Protein AF-A0A6L3X6C5-F1 (afdb_monomer)

Nearest PDB structures (foldseek):
  3ujn-assembly1_A  TM=9.939E-01  e=1.009E-13  Salmonella enterica subsp. enterica serovar Typhimurium
  6lym-assembly1_A  TM=9.951E-01  e=1.227E-13  Salmonella enterica subsp. enterica serovar Typhimurium str. LT2
  3ugj-assembly1_A  TM=9.940E-01  e=1.491E-13  Salmonella enterica subsp. enterica serovar Typhimurium
  6jt9-assembly1_A  TM=9.940E-01  e=2.857E-13  Salmonella enterica subsp. enterica serovar Typhimurium
  3umm-assembly1_A  TM=9.927E-01  e=3.253E-13  Salmonella enterica subsp. enterica serovar Typhimurium

Foldseek 3Di:
DDADAPPDDDDDCPPPDPVVVVVVQCVPPVNHFDCVVFVVDDQCPPVFWPDDQQDDPVGGRHQQKTWGAPHPPDPHTDIFGWFFDVVCVSHPVVVRVVRRVVSRCVSCVVPPPPDPVSDDDDDDDDFDPPDRNGD

pLDDT: mean 94.2, std 9.41, range [54.16, 98.81]

InterPro domains:
  IPR036921 PurM-like, N-terminal domain superfamily [G3DSA:3.30.1330.10] (2-134)
  IPR036921 PurM-like, N-terminal domain superfamily [SSF55326] (4-134)
  IPR055181 FGAR-AT, PurM N-terminal-like domain [PF22689] (33-135)

Solvent-accessible surface area (backbone atoms only — not comparable to full-atom values): 8511 Å² total; per-residue (Å²): 130,78,71,55,63,52,86,78,74,80,86,79,60,82,93,66,45,71,72,58,48,52,54,53,51,54,67,33,76,94,66,28,88,47,57,86,72,53,73,79,48,91,75,51,84,89,74,30,59,74,34,55,47,54,39,74,99,80,52,46,65,70,46,57,35,38,32,34,36,72,42,96,89,49,92,53,59,51,78,50,51,66,45,78,36,70,81,43,35,60,64,36,56,68,56,16,56,52,45,14,54,49,39,21,49,61,34,41,61,90,52,97,74,78,63,70,86,75,68,80,85,86,86,84,87,84,73,59,75,84,43,90,39,52,109

Mean predicted aligned error: 4.35 Å

Structure (mmCIF, N/CA/C/O backbone):
data_AF-A0A6L3X6C5-F1
#
_entry.id   AF-A0A6L3X6C5-F1
#
loop_
_atom_site.group_PDB
_atom_site.id
_atom_site.type_symbol
_atom_site.label_atom_id
_atom_site.label_alt_id
_atom_site.label_comp_id
_atom_site.label_asym_id
_atom_site.label_entity_id
_atom_site.label_seq_id
_atom_site.pdbx_PDB_ins_code
_atom_site.Cartn_x
_atom_site.Cartn_y
_atom_site.Cartn_z
_atom_site.occupancy
_atom_site.B_iso_or_equiv
_atom_site.auth_seq_id
_atom_site.auth_comp_id
_atom_site.auth_asym_id
_atom_site.auth_atom_id
_atom_site.pdbx_PDB_model_num
ATOM 1 N N . VAL A 1 1 ? 10.250 2.719 31.644 1.00 55.03 1 VAL A N 1
ATOM 2 C CA . VAL A 1 1 ? 8.844 3.175 31.755 1.00 55.03 1 VAL A CA 1
ATOM 3 C C . VAL A 1 1 ? 7.959 1.984 31.401 1.00 55.03 1 VAL A C 1
ATOM 5 O O . VAL A 1 1 ? 8.343 1.240 30.511 1.00 55.03 1 VAL A O 1
ATOM 8 N N . GLN A 1 2 ? 6.884 1.686 32.141 1.00 54.16 2 GLN A N 1
ATOM 9 C CA . GLN A 1 2 ? 5.988 0.582 31.750 1.00 54.16 2 GLN A CA 1
ATOM 10 C C . GLN A 1 2 ? 5.080 1.054 30.602 1.00 54.16 2 GLN A C 1
ATOM 12 O O . GLN A 1 2 ? 4.498 2.135 30.734 1.00 54.16 2 GLN A O 1
ATOM 17 N N . PRO A 1 3 ? 4.927 0.282 29.511 1.00 58.81 3 PRO A N 1
ATOM 18 C CA . PRO A 1 3 ? 4.062 0.671 28.404 1.00 58.81 3 PRO A CA 1
ATOM 19 C C . PRO A 1 3 ? 2.609 0.716 28.886 1.00 58.81 3 PRO A C 1
ATOM 21 O O . PRO A 1 3 ? 2.057 -0.287 29.346 1.00 58.81 3 PRO A O 1
ATOM 24 N N . ARG A 1 4 ? 1.973 1.887 28.795 1.00 64.06 4 ARG A N 1
ATOM 25 C CA . ARG A 1 4 ? 0.532 2.025 29.020 1.00 64.06 4 ARG A CA 1
ATOM 26 C C . ARG A 1 4 ? -0.183 1.694 27.718 1.00 64.06 4 ARG A C 1
ATOM 28 O O . ARG A 1 4 ? -0.257 2.526 26.826 1.00 64.06 4 ARG A O 1
ATOM 35 N N . LYS A 1 5 ? -0.722 0.479 27.615 1.00 64.06 5 LYS A N 1
ATOM 36 C CA . LYS A 1 5 ? -1.638 0.128 26.523 1.00 64.06 5 LYS A CA 1
ATOM 37 C C . LYS A 1 5 ? -2.991 0.788 26.768 1.00 64.06 5 LYS A C 1
ATOM 39 O O . LYS A 1 5 ? -3.509 0.714 27.886 1.00 64.06 5 LYS A O 1
ATOM 44 N N . ALA A 1 6 ? -3.582 1.397 25.743 1.00 68.88 6 ALA A N 1
ATOM 45 C CA . ALA A 1 6 ? -4.965 1.836 25.843 1.00 68.88 6 ALA A CA 1
ATOM 46 C C . ALA A 1 6 ? -5.863 0.612 26.092 1.00 68.88 6 ALA A C 1
ATOM 48 O O . ALA A 1 6 ? -5.725 -0.422 25.434 1.00 68.88 6 ALA A O 1
ATOM 49 N N . ALA A 1 7 ? -6.792 0.718 27.044 1.00 71.38 7 ALA A N 1
ATOM 50 C CA . ALA A 1 7 ? -7.817 -0.299 27.238 1.00 71.38 7 ALA A CA 1
ATOM 51 C C . ALA A 1 7 ? -8.806 -0.216 26.065 1.00 71.38 7 ALA A C 1
ATOM 53 O O . ALA A 1 7 ? -9.745 0.582 26.081 1.00 71.38 7 ALA A O 1
ATOM 54 N N . GLY A 1 8 ? -8.552 -0.994 25.011 1.00 69.69 8 GLY A N 1
ATOM 55 C CA . GLY A 1 8 ? -9.444 -1.084 23.861 1.00 69.69 8 GLY A CA 1
ATOM 56 C C . GLY A 1 8 ? -10.841 -1.526 24.295 1.00 69.69 8 GLY A C 1
ATOM 57 O O . GLY A 1 8 ? -10.992 -2.470 25.070 1.00 69.69 8 GLY A O 1
ATOM 58 N N . LYS A 1 9 ? -11.877 -0.848 23.798 1.00 80.75 9 LYS A N 1
ATOM 59 C CA . LYS A 1 9 ? -13.257 -1.331 23.917 1.00 80.75 9 LYS A CA 1
ATOM 60 C C . LYS A 1 9 ? -13.526 -2.321 22.789 1.00 80.75 9 LYS A C 1
ATOM 62 O O . LYS A 1 9 ? -13.044 -2.127 21.674 1.00 80.75 9 LYS A O 1
ATOM 67 N N . ALA A 1 10 ? -14.298 -3.368 23.072 1.00 86.44 10 ALA A N 1
ATOM 68 C CA . ALA A 1 10 ? -14.779 -4.253 22.019 1.00 86.44 10 ALA A CA 1
ATOM 69 C C . ALA A 1 10 ? -15.571 -3.435 20.986 1.00 86.44 10 ALA A C 1
ATOM 71 O O . ALA A 1 10 ? -16.316 -2.527 21.358 1.00 86.44 10 ALA A O 1
ATOM 72 N N . LEU A 1 11 ? -15.391 -3.748 19.699 1.00 88.38 11 LEU A N 1
ATOM 73 C CA . LEU A 1 11 ? -16.139 -3.102 18.625 1.00 88.38 11 LEU A CA 1
ATOM 74 C C . LEU A 1 11 ? -17.632 -3.387 18.809 1.00 88.38 11 LEU A C 1
ATOM 76 O O . LEU A 1 11 ? -18.067 -4.527 18.627 1.00 88.38 11 LEU A O 1
ATOM 80 N N . ASP A 1 12 ? -18.400 -2.350 19.128 1.00 91.69 12 ASP A N 1
ATOM 81 C CA . ASP A 1 12 ? -19.853 -2.420 19.086 1.00 91.69 12 ASP A CA 1
ATOM 82 C C . ASP A 1 12 ? -20.318 -2.344 17.630 1.00 91.69 12 ASP A C 1
ATOM 84 O O . ASP A 1 12 ? -19.966 -1.430 16.885 1.00 91.69 12 ASP A O 1
ATOM 88 N N . ARG A 1 13 ? -21.072 -3.359 17.216 1.00 93.88 13 ARG A N 1
ATOM 89 C CA . ARG A 1 13 ? -21.589 -3.496 15.852 1.00 93.88 13 ARG A CA 1
ATOM 90 C C . ARG A 1 13 ? -23.047 -3.057 15.749 1.00 93.88 13 ARG A C 1
ATOM 92 O O . ARG A 1 13 ? -23.587 -3.037 14.644 1.00 93.88 13 ARG A O 1
ATOM 99 N N . GLN A 1 14 ? -23.699 -2.744 16.871 1.00 94.62 14 GLN A N 1
ATOM 100 C CA . GLN A 1 14 ? -25.081 -2.279 16.870 1.00 94.62 14 GLN A CA 1
ATOM 101 C C . GLN A 1 14 ? -25.194 -0.992 16.044 1.00 94.62 14 GLN A C 1
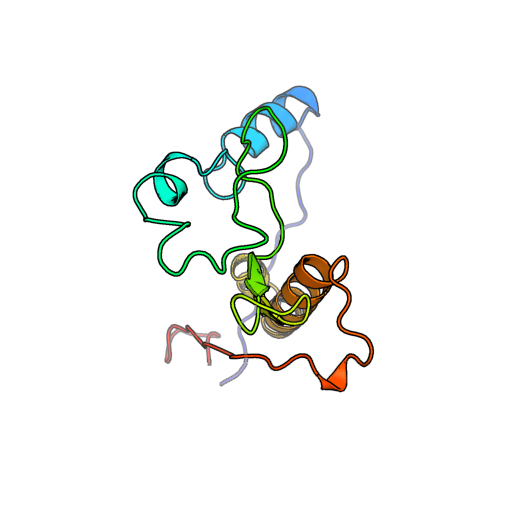ATOM 103 O O . GLN A 1 14 ? -24.405 -0.063 16.186 1.00 94.62 14 GLN A O 1
ATOM 108 N N . GLY A 1 15 ? -26.156 -0.963 15.120 1.00 92.44 15 GLY A N 1
ATOM 109 C CA . GLY A 1 15 ? -26.361 0.168 14.210 1.00 92.44 15 GLY A CA 1
ATOM 110 C C . GLY A 1 15 ? -25.406 0.240 13.009 1.00 92.44 15 GLY A C 1
ATOM 111 O O . GLY A 1 15 ? -25.576 1.126 12.174 1.00 92.44 15 GLY A O 1
ATOM 112 N N . ILE A 1 16 ? -24.447 -0.685 12.860 1.00 96.50 16 ILE A N 1
ATOM 113 C CA . ILE A 1 16 ? -23.582 -0.754 11.672 1.00 96.50 16 ILE A CA 1
ATOM 114 C C . ILE A 1 16 ? -24.233 -1.657 10.620 1.00 96.50 16 ILE A C 1
ATOM 116 O O . ILE A 1 16 ? -24.290 -2.875 10.779 1.00 96.50 16 ILE A O 1
ATOM 120 N N . THR A 1 17 ? -24.693 -1.069 9.513 1.00 97.56 17 THR A N 1
ATOM 121 C CA . THR A 1 17 ? -25.101 -1.830 8.321 1.00 97.56 17 THR A CA 1
ATOM 122 C C . THR A 1 17 ? -23.955 -1.892 7.317 1.00 97.56 17 THR A C 1
ATOM 124 O O . THR A 1 17 ? -23.122 -0.989 7.263 1.00 97.56 17 THR A O 1
ATOM 127 N N . VAL A 1 18 ? -23.909 -2.941 6.492 1.00 97.44 18 VAL A N 1
ATOM 128 C CA . VAL A 1 18 ? -22.865 -3.081 5.460 1.00 97.44 18 VAL A CA 1
ATOM 129 C C . VAL A 1 18 ? -22.922 -1.928 4.458 1.00 97.44 18 VAL A C 1
ATOM 131 O O . VAL A 1 18 ? -21.883 -1.373 4.119 1.00 97.44 18 VAL A O 1
ATOM 134 N N . ALA A 1 19 ? -24.121 -1.530 4.024 1.00 98.19 19 ALA A N 1
ATOM 135 C CA . ALA A 1 19 ? -24.290 -0.434 3.071 1.00 98.19 19 ALA A CA 1
ATOM 136 C C . ALA A 1 19 ? -23.745 0.896 3.621 1.00 98.19 19 ALA A C 1
ATOM 138 O O . ALA A 1 19 ? -22.987 1.583 2.938 1.00 98.19 19 ALA A O 1
ATOM 139 N N . GLU A 1 20 ? -24.064 1.218 4.878 1.00 97.56 20 GLU A N 1
ATOM 140 C CA . GLU A 1 20 ? -23.556 2.427 5.532 1.00 97.56 20 GLU A CA 1
ATOM 141 C C . GLU A 1 20 ? -22.048 2.342 5.795 1.00 97.56 20 GLU A C 1
ATOM 143 O O . GLU A 1 20 ? -21.324 3.317 5.603 1.00 97.56 20 GLU A O 1
ATOM 148 N N . ALA A 1 21 ? -21.546 1.171 6.194 1.00 97.81 21 ALA A N 1
ATOM 149 C CA . ALA A 1 21 ? -20.120 0.963 6.409 1.00 97.81 21 ALA A CA 1
ATOM 150 C C . ALA A 1 21 ? -19.321 1.156 5.114 1.00 97.81 21 ALA A C 1
ATOM 152 O O . ALA A 1 21 ? -18.317 1.862 5.131 1.00 97.81 21 ALA A O 1
ATOM 153 N N . VAL A 1 22 ? -19.780 0.595 3.989 1.00 98.50 22 VAL A N 1
ATOM 154 C CA . VAL A 1 22 ? -19.157 0.799 2.671 1.00 98.50 22 VAL A CA 1
ATOM 155 C C . VAL A 1 22 ? -19.159 2.280 2.309 1.00 98.50 22 VAL A C 1
ATOM 157 O O . VAL A 1 22 ? -18.114 2.803 1.927 1.00 98.50 22 VAL A O 1
ATOM 160 N N . ASN A 1 23 ? -20.288 2.974 2.490 1.00 98.31 23 ASN A N 1
ATOM 161 C CA . ASN A 1 23 ? -20.370 4.407 2.222 1.00 98.31 23 ASN A CA 1
ATOM 162 C C . ASN A 1 23 ? -19.328 5.178 3.050 1.00 98.31 23 ASN A C 1
ATOM 164 O O . ASN A 1 23 ? -18.488 5.875 2.485 1.00 98.31 23 ASN A O 1
ATOM 168 N N . ARG A 1 24 ? -19.288 4.982 4.371 1.00 98.31 24 ARG A N 1
ATOM 169 C CA . ARG A 1 24 ? -18.340 5.683 5.252 1.00 98.31 24 ARG A CA 1
ATOM 170 C C . ARG A 1 24 ? -16.883 5.352 4.960 1.00 98.31 24 ARG A C 1
ATOM 172 O O . ARG A 1 24 ? -16.053 6.255 4.938 1.00 98.31 24 ARG A O 1
ATOM 179 N N . VAL A 1 25 ? -16.565 4.076 4.749 1.00 98.38 25 VAL A N 1
ATOM 180 C CA . VAL A 1 25 ? -15.191 3.624 4.494 1.00 98.38 25 VAL A CA 1
ATOM 181 C C . VAL A 1 25 ? -14.671 4.218 3.188 1.00 98.38 25 VAL A C 1
ATOM 183 O O . VAL A 1 25 ? -13.544 4.696 3.169 1.00 98.38 25 VAL A O 1
ATOM 186 N N . LEU A 1 26 ? -15.489 4.282 2.133 1.00 98.56 26 LEU A N 1
ATOM 187 C CA . LEU A 1 26 ? -15.091 4.906 0.867 1.00 98.56 26 LEU A CA 1
ATOM 188 C C . LEU A 1 26 ? -14.942 6.435 0.957 1.00 98.56 26 LEU A C 1
ATOM 190 O O . LEU A 1 26 ? -14.195 7.010 0.170 1.00 98.56 26 LEU A O 1
ATOM 194 N N . HIS A 1 27 ? -15.584 7.088 1.932 1.00 98.56 27 HIS A N 1
ATOM 195 C CA . HIS A 1 27 ? -15.423 8.524 2.203 1.00 98.56 27 HIS A CA 1
ATOM 196 C C . HIS A 1 27 ? -14.305 8.847 3.208 1.00 98.56 27 HIS A C 1
ATOM 198 O O . HIS A 1 27 ? -14.000 10.019 3.429 1.00 98.56 27 HIS A O 1
ATOM 204 N N . LEU A 1 28 ? -13.667 7.845 3.821 1.00 98.62 28 LEU A N 1
ATOM 205 C CA . LEU A 1 28 ? -12.521 8.068 4.697 1.00 98.62 28 LEU A CA 1
ATOM 206 C C . LEU A 1 28 ? -11.311 8.477 3.839 1.00 98.62 28 LEU A C 1
ATOM 208 O O . LEU A 1 28 ? -10.894 7.679 2.999 1.00 98.62 28 LEU A O 1
ATOM 212 N N . PRO A 1 29 ? -10.665 9.639 4.062 1.00 98.50 29 PRO A N 1
ATOM 213 C CA . PRO A 1 29 ? -9.554 10.090 3.219 1.00 98.50 29 PRO A CA 1
ATOM 214 C C . PRO A 1 29 ? -8.391 9.100 3.112 1.00 98.50 29 PRO A C 1
ATOM 216 O O . PRO A 1 29 ? -7.748 9.034 2.070 1.00 98.50 29 PRO A O 1
ATOM 219 N N . ALA A 1 30 ? -8.148 8.281 4.143 1.00 97.75 30 ALA A N 1
ATOM 220 C CA . ALA A 1 30 ? -7.149 7.211 4.101 1.00 97.75 30 ALA A CA 1
ATOM 221 C C . ALA A 1 30 ? -7.452 6.152 3.018 1.00 97.75 30 ALA A C 1
ATOM 223 O O . ALA A 1 30 ? -6.527 5.625 2.408 1.00 97.75 30 ALA A O 1
ATOM 224 N N . VAL A 1 31 ? -8.728 5.913 2.699 1.00 98.56 31 VAL A N 1
ATOM 225 C CA . VAL A 1 31 ? -9.203 4.899 1.738 1.00 98.56 31 VAL A CA 1
ATOM 226 C C . VAL A 1 31 ? -9.614 5.503 0.393 1.00 98.56 31 VAL A C 1
ATOM 228 O O . VAL A 1 31 ? -9.364 4.888 -0.636 1.00 98.56 31 VAL A O 1
ATOM 231 N N . ALA A 1 32 ? -10.197 6.704 0.391 1.00 98.62 32 ALA A N 1
ATOM 232 C CA . ALA A 1 32 ? -10.719 7.377 -0.801 1.00 98.62 32 ALA A CA 1
ATOM 233 C C . ALA A 1 32 ? -9.679 7.548 -1.932 1.00 98.62 32 ALA A C 1
ATOM 235 O O . ALA A 1 32 ? -8.471 7.445 -1.717 1.00 98.62 32 ALA A O 1
ATOM 236 N N . GLU A 1 33 ? -10.138 7.857 -3.144 1.00 98.62 33 GLU A N 1
ATOM 237 C CA . GLU A 1 33 ? -9.273 8.078 -4.309 1.00 98.62 33 GLU A CA 1
ATOM 238 C C . GLU A 1 33 ? -8.223 9.185 -4.065 1.00 98.62 33 GLU A C 1
ATOM 240 O O . GLU A 1 33 ? -8.507 10.221 -3.461 1.00 98.62 33 GLU A O 1
ATOM 245 N N . LYS A 1 34 ? -6.988 8.974 -4.541 1.00 98.62 34 LYS A N 1
ATOM 246 C CA . LYS A 1 34 ? -5.836 9.856 -4.272 1.00 98.62 34 LYS A CA 1
ATOM 247 C C . LYS A 1 34 ? -5.403 10.721 -5.458 1.00 98.62 34 LYS A C 1
ATOM 249 O O . LYS A 1 34 ? -4.316 11.290 -5.420 1.00 98.62 34 LYS A O 1
ATOM 254 N N . THR A 1 35 ? -6.241 10.876 -6.483 1.00 98.69 35 THR A N 1
ATOM 255 C CA . THR A 1 35 ? -5.907 11.605 -7.723 1.00 98.69 35 THR A CA 1
ATOM 256 C C . THR A 1 35 ? -5.325 12.995 -7.460 1.00 98.69 35 THR A C 1
ATOM 258 O O . THR A 1 35 ? -4.326 13.354 -8.076 1.00 98.69 35 THR A O 1
ATOM 261 N N . PHE A 1 36 ? -5.850 13.732 -6.474 1.00 98.38 36 PHE A N 1
ATOM 262 C CA . PHE A 1 36 ? -5.362 15.073 -6.119 1.00 98.38 36 PHE A CA 1
ATOM 263 C C . PHE A 1 36 ? -3.915 15.114 -5.586 1.00 98.38 36 PHE A C 1
ATOM 265 O O . PHE A 1 36 ? -3.275 16.157 -5.664 1.00 98.38 36 PHE A O 1
ATOM 272 N N . LEU A 1 37 ? -3.394 14.003 -5.053 1.00 98.62 37 LEU A N 1
ATOM 273 C CA . LEU A 1 37 ? -1.993 13.872 -4.630 1.00 98.62 37 LEU A CA 1
ATOM 274 C C . LEU A 1 37 ? -1.098 13.351 -5.756 1.00 98.62 37 LEU A C 1
ATOM 276 O O . LEU A 1 37 ? 0.104 13.596 -5.750 1.00 98.62 37 LEU A O 1
AT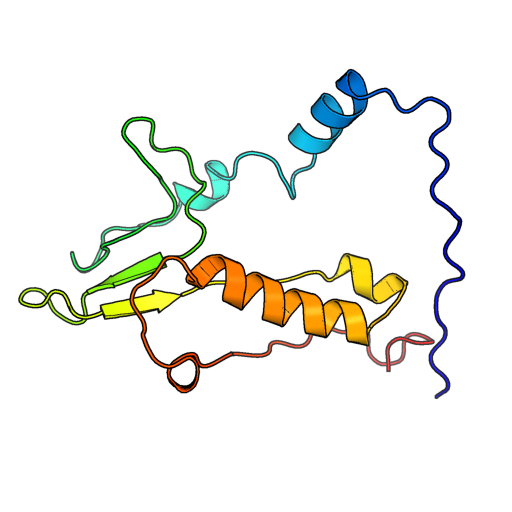OM 280 N N . VAL A 1 38 ? -1.671 12.607 -6.703 1.00 98.56 38 VAL A N 1
ATOM 281 C CA . VAL A 1 38 ? -0.917 11.901 -7.746 1.00 98.56 38 VAL A CA 1
ATOM 282 C C . VAL A 1 38 ? -0.659 12.800 -8.951 1.00 98.56 38 VAL A C 1
ATOM 284 O O . VAL A 1 38 ? 0.462 12.843 -9.454 1.00 98.56 38 VAL A O 1
ATOM 287 N N . THR A 1 39 ? -1.670 13.530 -9.426 1.00 98.56 39 THR A N 1
ATOM 288 C CA . THR A 1 39 ? -1.592 14.272 -10.697 1.00 98.56 39 THR A CA 1
ATOM 289 C C . THR A 1 39 ? -0.808 15.575 -10.613 1.00 98.56 39 THR A C 1
ATOM 291 O O . THR A 1 39 ? -0.382 16.086 -11.644 1.00 98.56 39 THR A O 1
ATOM 294 N N . ILE A 1 40 ? -0.580 16.085 -9.404 1.00 98.62 40 ILE A N 1
ATOM 295 C CA . ILE A 1 40 ? 0.195 17.308 -9.164 1.00 98.62 40 ILE A CA 1
ATOM 296 C C . ILE A 1 40 ? 1.712 17.103 -9.309 1.00 98.62 40 ILE A C 1
ATOM 298 O O . ILE A 1 40 ? 2.442 18.082 -9.442 1.00 98.62 40 ILE A O 1
ATOM 302 N N . GLY A 1 41 ? 2.188 15.854 -9.271 1.00 98.25 41 GLY A N 1
ATOM 303 C CA . GLY A 1 41 ? 3.594 15.498 -9.462 1.00 98.25 41 GLY A CA 1
ATOM 304 C C . GLY A 1 41 ? 3.848 14.874 -10.833 1.00 98.25 41 GLY A C 1
ATOM 305 O O . GLY A 1 41 ? 3.016 14.120 -11.344 1.00 98.25 41 GLY A O 1
ATOM 306 N N . ASP A 1 42 ? 5.017 15.161 -11.412 1.00 98.56 42 ASP A N 1
ATOM 307 C CA . ASP A 1 42 ? 5.504 14.466 -12.607 1.00 98.56 42 ASP A CA 1
ATOM 308 C C . ASP A 1 42 ? 5.740 12.976 -12.299 1.00 98.56 42 ASP A C 1
ATOM 310 O O . ASP A 1 42 ? 6.225 12.622 -11.222 1.00 98.56 42 ASP A O 1
ATOM 314 N N . ARG A 1 43 ? 5.374 12.098 -13.240 1.00 98.38 43 ARG A N 1
ATOM 315 C CA . ARG A 1 43 ? 5.511 10.633 -13.126 1.00 98.38 43 ARG A CA 1
ATOM 316 C C . ARG A 1 43 ? 6.115 9.988 -14.374 1.00 98.38 43 ARG A C 1
ATOM 318 O O . ARG A 1 43 ? 5.902 8.808 -14.623 1.00 98.38 43 ARG A O 1
ATOM 325 N N . THR A 1 44 ? 6.807 10.765 -15.199 1.00 98.19 44 THR A N 1
ATOM 326 C CA . THR A 1 44 ? 7.310 10.323 -16.511 1.00 98.19 44 THR A CA 1
ATOM 327 C C . THR A 1 44 ? 8.719 10.806 -16.823 1.00 98.19 44 THR A C 1
ATOM 329 O O . THR A 1 44 ? 9.406 10.185 -17.637 1.00 98.19 44 THR A O 1
ATOM 332 N N . VAL A 1 45 ? 9.180 11.881 -16.178 1.00 97.94 45 VAL A N 1
ATOM 333 C CA . VAL A 1 45 ? 10.548 12.377 -16.309 1.00 97.94 45 VAL A CA 1
ATOM 334 C C . VAL A 1 45 ? 11.538 11.234 -16.056 1.00 97.94 45 VAL A C 1
ATOM 336 O O . VAL A 1 45 ? 11.319 10.411 -15.169 1.00 97.94 45 VAL A O 1
ATOM 339 N N . THR A 1 46 ? 12.601 11.182 -16.871 1.00 98.12 46 THR A N 1
ATOM 340 C CA . THR A 1 46 ? 13.553 10.071 -17.138 1.00 98.12 46 THR A CA 1
ATOM 341 C C . THR A 1 46 ? 13.178 9.113 -18.270 1.00 98.12 46 THR A C 1
ATOM 343 O O . THR A 1 46 ? 14.081 8.568 -18.896 1.00 98.12 46 THR A O 1
ATOM 346 N N . GLY A 1 47 ? 11.890 8.903 -18.559 1.00 98.19 47 GLY A N 1
ATOM 347 C CA . GLY A 1 47 ? 11.455 7.874 -19.512 1.00 98.19 47 GLY A CA 1
ATOM 348 C C . GLY A 1 47 ? 11.640 6.431 -19.017 1.00 98.19 47 GLY A C 1
ATOM 349 O O . GLY A 1 47 ? 11.447 5.504 -19.794 1.00 98.19 47 GLY A O 1
ATOM 350 N N . MET A 1 48 ? 11.997 6.237 -17.742 1.00 98.69 48 MET A N 1
ATOM 351 C CA . MET A 1 48 ? 12.251 4.923 -17.131 1.00 98.69 48 MET A CA 1
ATOM 352 C C . MET A 1 48 ? 11.121 4.463 -16.198 1.00 98.69 48 MET A C 1
ATOM 354 O O . MET A 1 48 ? 11.229 3.421 -15.561 1.00 98.69 48 MET A O 1
ATOM 358 N N . VAL A 1 49 ? 10.022 5.215 -16.078 1.00 98.62 49 VAL A N 1
ATOM 359 C CA . VAL A 1 49 ? 8.884 4.819 -15.232 1.00 98.62 49 VAL A CA 1
ATOM 360 C C . VAL A 1 49 ? 8.078 3.728 -15.938 1.00 98.62 49 VAL A C 1
ATOM 362 O O . VAL A 1 49 ? 7.361 3.999 -16.897 1.00 98.62 49 VAL A O 1
ATOM 365 N N . SER A 1 50 ? 8.187 2.489 -15.452 1.00 98.31 50 SER A N 1
ATOM 366 C CA . SER A 1 50 ? 7.444 1.342 -15.988 1.00 98.31 50 SER A CA 1
ATOM 367 C C . SER A 1 50 ? 6.090 1.149 -15.306 1.00 98.31 50 SER A C 1
ATOM 369 O O . SER A 1 50 ? 5.161 0.642 -15.935 1.00 98.31 50 SER A O 1
ATOM 371 N N . ARG A 1 51 ? 5.973 1.514 -14.023 1.00 98.50 51 ARG A N 1
ATOM 372 C CA . ARG A 1 51 ? 4.715 1.479 -13.271 1.00 98.50 51 ARG A CA 1
ATOM 373 C C . ARG A 1 51 ? 4.599 2.694 -12.361 1.00 98.50 51 ARG A C 1
ATOM 375 O O . ARG A 1 51 ? 5.337 2.802 -11.382 1.00 98.50 51 ARG A O 1
ATOM 382 N N . ASP A 1 52 ? 3.651 3.569 -12.679 1.00 98.62 52 ASP A N 1
ATOM 383 C CA . ASP A 1 52 ? 3.176 4.636 -11.799 1.00 98.62 52 ASP A CA 1
ATOM 384 C C . ASP A 1 52 ? 1.898 4.213 -11.051 1.00 98.62 52 ASP A C 1
ATOM 386 O O . ASP A 1 52 ? 1.403 3.094 -11.211 1.00 98.62 52 ASP A O 1
ATOM 390 N N . GLN A 1 53 ? 1.371 5.123 -10.230 1.00 98.69 53 GLN A N 1
ATOM 391 C CA . GLN A 1 53 ? 0.189 4.917 -9.393 1.00 98.69 53 GLN A CA 1
ATOM 392 C C . GLN A 1 53 ? -1.094 4.681 -10.205 1.00 98.69 53 GLN A C 1
ATOM 394 O O . GLN A 1 53 ? -1.998 4.010 -9.707 1.00 98.69 53 GLN A O 1
ATOM 399 N N . MET A 1 54 ? -1.195 5.261 -11.409 1.00 98.56 54 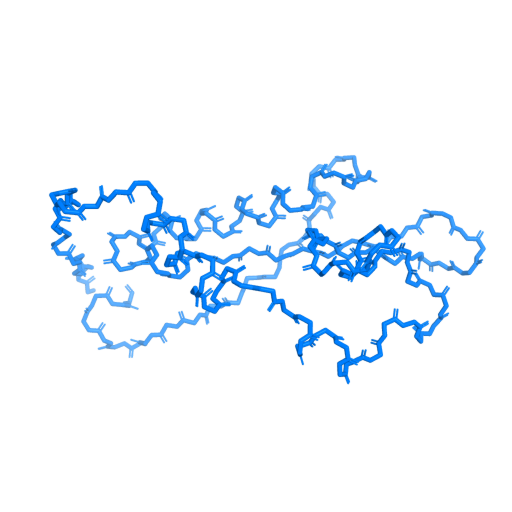MET A N 1
ATOM 400 C CA . MET A 1 54 ? -2.388 5.196 -12.255 1.00 98.56 54 MET A CA 1
ATOM 401 C C . MET A 1 54 ? -2.431 3.861 -13.008 1.00 98.56 54 MET A C 1
ATOM 403 O O . MET A 1 54 ? -1.494 3.520 -13.730 1.00 98.56 54 MET A O 1
ATOM 407 N N . ASP A 1 55 ? -3.525 3.116 -12.859 1.00 97.31 55 ASP A N 1
ATOM 408 C CA . ASP A 1 55 ? -3.659 1.773 -13.421 1.00 97.31 55 ASP A CA 1
ATOM 409 C C . ASP A 1 55 ? -4.777 1.661 -14.468 1.00 97.31 55 ASP A C 1
ATOM 411 O O . ASP A 1 55 ? -5.865 2.238 -14.335 1.00 97.31 55 ASP A O 1
ATOM 415 N N . GLY A 1 56 ? -4.489 0.874 -15.507 1.00 96.94 56 GLY A N 1
ATOM 416 C CA . GLY A 1 56 ? -5.407 0.530 -16.589 1.00 96.94 56 GLY A CA 1
ATOM 417 C C . GLY A 1 56 ? -5.888 1.700 -17.468 1.00 96.94 56 GLY A C 1
ATOM 418 O O . GLY A 1 56 ? -5.509 2.852 -17.273 1.00 96.94 56 GLY A O 1
ATOM 419 N N . PRO A 1 57 ? -6.775 1.424 -18.444 1.00 98.19 57 PRO A N 1
ATOM 420 C CA . PRO A 1 57 ? -7.274 2.435 -19.387 1.00 98.19 57 PRO A CA 1
ATOM 421 C C . PRO A 1 57 ? -8.020 3.607 -18.736 1.00 98.19 57 PRO A C 1
ATOM 423 O O . PRO A 1 57 ? -8.108 4.684 -19.320 1.00 98.19 57 PRO A O 1
ATOM 426 N N . TRP A 1 58 ? -8.570 3.397 -17.538 1.00 98.38 58 TRP A N 1
ATOM 427 C CA . TRP A 1 58 ? -9.282 4.422 -16.772 1.00 98.38 58 TRP A CA 1
ATOM 428 C C . TRP A 1 58 ? -8.371 5.240 -15.857 1.00 98.38 58 TRP A C 1
ATOM 430 O O . TRP A 1 58 ? -8.850 6.191 -15.248 1.00 98.38 58 TRP A O 1
ATOM 440 N N . GLN A 1 59 ? -7.079 4.900 -15.777 1.00 98.56 59 GLN A N 1
ATOM 441 C CA . GLN A 1 59 ? -6.074 5.633 -15.011 1.00 98.56 59 GLN A CA 1
ATOM 442 C C . GLN A 1 59 ? -6.492 5.847 -13.546 1.00 98.56 59 GLN A C 1
ATOM 444 O O . GLN A 1 59 ? -6.435 6.958 -13.029 1.00 98.56 59 GLN A O 1
ATOM 449 N N . ILE A 1 60 ? -6.927 4.785 -12.865 1.00 98.50 60 ILE A N 1
ATOM 450 C CA . ILE A 1 60 ? -7.359 4.870 -11.461 1.00 98.50 60 ILE A CA 1
ATOM 451 C C . ILE A 1 60 ? -6.123 4.738 -10.548 1.00 98.50 60 ILE A C 1
ATOM 453 O O . ILE A 1 60 ? -5.337 3.814 -10.760 1.00 98.50 60 ILE A O 1
ATOM 457 N N . PRO A 1 61 ? -5.900 5.615 -9.542 1.00 98.50 61 PRO A N 1
ATOM 458 C CA . PRO A 1 61 ? -4.679 5.619 -8.723 1.00 98.50 61 PRO A CA 1
ATOM 459 C C . PRO A 1 61 ? -4.668 4.501 -7.661 1.00 98.50 61 PRO A C 1
ATOM 461 O O . PRO A 1 61 ? -4.842 4.767 -6.470 1.00 98.50 61 PRO A O 1
ATOM 464 N N . VAL A 1 62 ? -4.506 3.246 -8.085 1.00 98.44 62 VAL A N 1
ATOM 465 C CA . VAL A 1 62 ? -4.617 2.049 -7.223 1.00 98.44 62 VAL A CA 1
ATOM 466 C C . VAL A 1 62 ? -3.441 1.074 -7.335 1.00 98.44 62 VAL A C 1
ATOM 468 O O . VAL A 1 62 ? -3.496 -0.005 -6.747 1.00 98.44 62 VAL A O 1
ATOM 471 N N . ALA A 1 63 ? -2.365 1.412 -8.05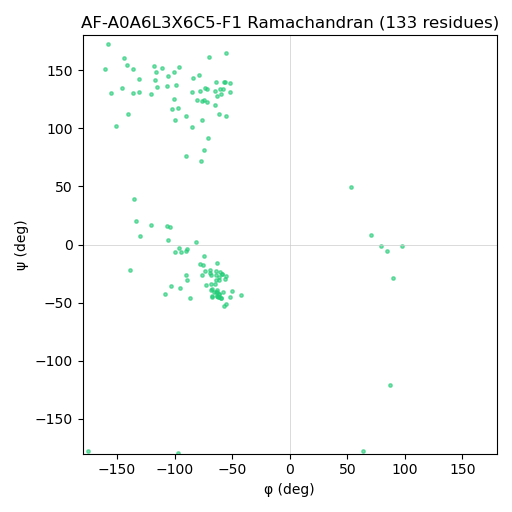5 1.00 98.56 63 ALA A N 1
ATOM 472 C CA . ALA A 1 63 ? -1.190 0.541 -8.100 1.00 98.56 63 ALA A CA 1
ATOM 473 C C . ALA A 1 63 ? -0.528 0.422 -6.711 1.00 98.56 63 ALA A C 1
ATOM 475 O O . ALA A 1 63 ? -0.274 1.423 -6.040 1.00 98.56 63 ALA A O 1
ATOM 476 N N . ASN A 1 64 ? -0.220 -0.809 -6.289 1.00 98.69 64 ASN A N 1
ATOM 477 C CA . ASN A 1 64 ? 0.314 -1.084 -4.947 1.00 98.69 64 ASN A CA 1
ATOM 478 C C . ASN A 1 64 ? 1.800 -0.718 -4.782 1.00 98.69 64 ASN A C 1
ATOM 480 O O . ASN A 1 64 ? 2.258 -0.449 -3.672 1.00 98.69 64 ASN A O 1
ATOM 484 N N . CYS A 1 65 ? 2.571 -0.727 -5.870 1.00 98.56 65 CYS A N 1
ATOM 485 C CA . CYS A 1 65 ? 3.992 -0.394 -5.869 1.00 98.56 65 CYS A CA 1
ATOM 486 C C . CYS A 1 65 ? 4.383 0.343 -7.156 1.00 98.56 65 CYS A C 1
ATOM 488 O O . CYS A 1 65 ? 3.676 0.278 -8.163 1.00 98.56 65 CYS A O 1
ATOM 490 N N . ALA A 1 66 ? 5.515 1.041 -7.111 1.00 98.75 66 ALA A N 1
ATOM 491 C CA . ALA A 1 66 ? 6.119 1.700 -8.264 1.00 98.75 66 ALA A CA 1
ATOM 492 C C . ALA A 1 66 ? 7.274 0.860 -8.819 1.00 98.75 66 ALA A C 1
ATOM 494 O O . ALA A 1 66 ? 7.965 0.182 -8.053 1.00 98.75 66 ALA A O 1
ATOM 495 N N . VAL A 1 67 ? 7.492 0.930 -10.135 1.00 98.81 67 VAL A N 1
ATOM 496 C CA . VAL A 1 67 ? 8.577 0.219 -10.832 1.00 98.81 67 VAL A CA 1
ATOM 497 C C . VAL A 1 67 ? 9.255 1.144 -11.838 1.00 98.81 67 VAL A C 1
ATOM 499 O O . VAL A 1 67 ? 8.585 1.758 -12.675 1.00 98.81 67 VAL A O 1
ATOM 502 N N . THR A 1 68 ? 10.581 1.204 -11.784 1.00 98.81 68 THR A N 1
ATOM 503 C CA . THR A 1 68 ? 11.443 1.904 -12.747 1.00 98.81 68 THR A CA 1
ATOM 504 C C . THR A 1 68 ? 12.334 0.912 -13.473 1.00 98.81 68 THR A C 1
ATOM 506 O O . THR A 1 68 ? 12.700 -0.108 -12.900 1.00 98.81 68 THR A O 1
ATOM 509 N N . THR A 1 69 ? 12.681 1.182 -14.729 1.00 98.81 69 THR A N 1
ATOM 510 C CA . THR A 1 69 ? 13.717 0.426 -15.435 1.00 98.81 69 THR A CA 1
ATOM 511 C C . THR A 1 69 ? 15.100 0.905 -14.994 1.00 98.81 69 THR A C 1
ATOM 513 O O . THR A 1 69 ? 15.308 2.088 -14.738 1.00 98.81 69 THR A O 1
ATOM 516 N N . ALA A 1 70 ? 16.060 -0.015 -14.934 1.00 98.31 70 ALA A N 1
ATOM 517 C CA . ALA A 1 70 ? 17.438 0.264 -14.528 1.00 98.31 70 ALA A CA 1
ATOM 518 C C . ALA A 1 70 ? 18.185 1.118 -15.570 1.00 98.31 70 ALA A C 1
ATOM 520 O O . ALA A 1 70 ? 19.173 1.783 -15.261 1.00 98.31 70 ALA A O 1
ATOM 521 N N . SER A 1 71 ? 17.733 1.063 -16.824 1.00 98.25 71 SER A N 1
ATOM 522 C CA . SER A 1 71 ? 18.237 1.840 -17.953 1.00 98.25 71 SER A CA 1
ATOM 523 C C . SER A 1 71 ? 17.172 1.932 -19.054 1.00 98.25 71 SER A C 1
ATOM 525 O O . SER A 1 71 ? 16.127 1.279 -18.984 1.00 98.25 71 SER A O 1
ATOM 527 N N . LEU A 1 72 ? 17.430 2.738 -20.089 1.00 98.44 72 LEU A N 1
ATOM 528 C CA . LEU A 1 72 ? 16.542 2.885 -21.255 1.00 98.44 72 LEU A CA 1
ATOM 529 C C . LEU A 1 72 ? 16.581 1.681 -22.219 1.00 98.44 72 LEU A C 1
ATOM 531 O O . LEU A 1 72 ? 15.772 1.607 -23.139 1.00 98.44 72 LEU A O 1
ATOM 535 N N . ASP A 1 73 ? 17.520 0.754 -22.026 1.00 98.06 73 ASP A N 1
ATOM 536 C CA . ASP A 1 73 ? 17.783 -0.407 -22.886 1.00 98.06 73 ASP A CA 1
ATOM 537 C C . ASP A 1 73 ? 17.636 -1.755 -22.152 1.00 98.06 73 ASP A C 1
ATOM 539 O O . ASP A 1 73 ? 18.097 -2.788 -22.638 1.00 98.06 73 ASP A O 1
ATOM 543 N N . SER A 1 74 ? 16.982 -1.766 -20.986 1.00 97.94 74 SER A N 1
ATOM 544 C CA . SER A 1 74 ? 16.838 -2.950 -20.135 1.00 97.94 74 SER A CA 1
ATOM 545 C C . SER A 1 74 ? 15.420 -3.112 -19.594 1.00 97.94 74 SER A C 1
ATOM 547 O O . SER A 1 74 ? 14.712 -2.139 -19.350 1.00 97.94 74 SER A O 1
ATOM 549 N N . TYR A 1 75 ? 15.034 -4.365 -19.346 1.00 98.25 75 TYR A N 1
ATOM 550 C CA . TYR A 1 75 ? 13.819 -4.713 -18.599 1.00 98.25 75 TYR A CA 1
ATOM 551 C C . TYR A 1 75 ? 14.085 -4.995 -17.112 1.00 98.25 75 TYR A C 1
ATOM 553 O O . TYR A 1 75 ? 13.148 -5.258 -16.361 1.00 98.25 75 TYR A O 1
ATOM 561 N N . TYR A 1 76 ? 15.347 -4.962 -16.666 1.00 98.56 76 TYR A N 1
ATOM 562 C CA . TYR A 1 76 ? 15.660 -4.934 -15.234 1.00 98.56 76 TYR A CA 1
ATOM 563 C C . TYR A 1 76 ? 15.280 -3.582 -14.633 1.00 98.56 76 TYR A C 1
ATOM 565 O O . TYR A 1 76 ? 15.142 -2.603 -15.362 1.00 98.56 76 TYR A O 1
ATOM 573 N N . GLY A 1 77 ? 15.138 -3.520 -13.308 1.00 98.38 77 GLY A N 1
ATOM 574 C CA . GLY A 1 77 ? 14.630 -2.323 -12.658 1.00 98.38 77 GLY A CA 1
ATOM 575 C C . GLY A 1 77 ? 14.634 -2.348 -11.138 1.00 98.38 77 GLY A C 1
ATOM 576 O O . GLY A 1 77 ? 15.051 -3.326 -10.509 1.00 98.38 77 GLY A O 1
ATOM 577 N N . GLU A 1 78 ? 14.128 -1.264 -10.566 1.00 98.69 78 GLU A N 1
ATOM 578 C CA . GLU A 1 78 ? 13.900 -1.082 -9.140 1.00 98.69 78 GLU A CA 1
ATOM 579 C C . GLU A 1 78 ? 12.402 -1.049 -8.834 1.00 98.69 78 GLU A C 1
ATOM 581 O O . GLU A 1 78 ? 11.582 -0.649 -9.660 1.00 98.69 78 GLU A O 1
ATOM 586 N N . ALA A 1 79 ? 12.037 -1.459 -7.619 1.00 98.75 79 ALA A N 1
ATOM 587 C CA . ALA A 1 79 ? 10.659 -1.432 -7.153 1.00 98.75 79 ALA A CA 1
ATOM 588 C C . ALA A 1 79 ? 10.560 -0.786 -5.768 1.00 98.75 79 ALA A C 1
ATOM 590 O O . ALA A 1 79 ? 11.425 -0.987 -4.913 1.00 98.75 79 ALA A O 1
ATOM 591 N N . MET A 1 80 ? 9.489 -0.024 -5.548 1.00 98.81 80 MET A N 1
ATOM 592 C CA . MET A 1 80 ? 9.235 0.716 -4.310 1.00 98.81 80 MET A CA 1
ATOM 593 C C . MET A 1 80 ? 7.816 0.444 -3.818 1.00 98.81 80 MET A C 1
ATOM 595 O O . MET A 1 80 ? 6.858 0.575 -4.576 1.00 98.81 80 MET A O 1
ATOM 599 N N . ALA A 1 81 ? 7.675 0.115 -2.537 1.00 98.62 81 ALA A N 1
ATOM 600 C CA . ALA A 1 81 ? 6.388 -0.037 -1.870 1.00 98.62 81 ALA A CA 1
ATOM 601 C C . ALA A 1 81 ? 6.460 0.529 -0.453 1.00 98.62 81 ALA A C 1
ATOM 603 O O . ALA A 1 81 ? 7.530 0.580 0.155 1.00 98.62 81 ALA A O 1
ATOM 604 N N . LEU A 1 82 ? 5.308 0.947 0.064 1.00 98.56 82 LEU A N 1
ATOM 605 C CA . LEU A 1 82 ? 5.164 1.470 1.416 1.00 98.56 82 LEU A CA 1
ATOM 606 C C . LEU A 1 82 ? 4.223 0.570 2.217 1.00 98.56 82 LEU A C 1
ATOM 608 O O . LEU A 1 82 ? 3.351 -0.091 1.655 1.00 98.56 82 LEU A O 1
ATOM 612 N N . GLY A 1 83 ? 4.397 0.575 3.532 1.00 98.12 83 GLY A N 1
ATOM 613 C CA . GLY A 1 83 ? 3.462 -0.015 4.477 1.00 98.12 83 GLY A CA 1
ATOM 614 C C . GLY A 1 83 ? 3.446 0.811 5.754 1.00 98.12 83 GLY A C 1
ATOM 615 O O . GLY A 1 83 ? 4.502 1.216 6.239 1.00 98.12 83 GLY A O 1
ATOM 616 N N . ASP A 1 84 ? 2.253 1.086 6.272 1.00 97.38 84 ASP A N 1
ATOM 617 C CA . ASP A 1 84 ? 2.052 1.851 7.501 1.00 97.38 84 ASP A CA 1
ATOM 618 C C . ASP A 1 84 ? 0.707 1.492 8.136 1.00 97.38 84 ASP A C 1
ATOM 620 O O . ASP A 1 84 ? -0.336 1.526 7.480 1.00 97.38 84 ASP A O 1
ATOM 624 N N . ARG A 1 85 ? 0.733 1.196 9.443 1.00 95.88 85 ARG A N 1
ATOM 625 C CA . ARG A 1 85 ? -0.444 0.878 10.269 1.00 95.88 85 ARG A CA 1
ATOM 626 C C . ARG A 1 85 ? -0.428 1.591 11.619 1.00 95.88 85 ARG A C 1
ATOM 628 O O . ARG A 1 85 ? -0.893 1.039 12.614 1.00 95.88 85 ARG A O 1
ATOM 635 N N . THR A 1 86 ? 0.011 2.852 11.630 1.00 94.12 86 THR A N 1
ATOM 636 C CA . THR A 1 86 ? 0.092 3.714 12.825 1.00 94.12 86 THR A CA 1
ATOM 637 C C . THR A 1 86 ? -1.122 3.631 13.774 1.00 94.12 86 THR A C 1
ATOM 639 O O . THR A 1 86 ? -0.897 3.472 14.974 1.00 94.12 86 THR A O 1
ATOM 642 N N . PRO A 1 87 ? -2.400 3.620 13.324 1.00 93.19 87 PRO A N 1
ATOM 643 C CA . PRO A 1 87 ? -3.543 3.505 14.243 1.00 93.19 87 PRO A CA 1
ATOM 644 C C . PRO A 1 87 ? -3.549 2.241 15.120 1.00 93.19 87 PRO A C 1
ATOM 646 O O . PRO A 1 87 ? -4.117 2.253 16.211 1.00 93.19 87 PRO A O 1
ATOM 649 N N . VAL A 1 88 ? -2.908 1.151 14.681 1.00 93.38 88 VAL A N 1
ATOM 650 C CA . VAL A 1 88 ? -2.792 -0.096 15.458 1.00 93.38 88 VAL A CA 1
ATOM 651 C C . VAL A 1 88 ? -1.891 0.092 16.683 1.00 93.38 88 VAL A C 1
ATOM 653 O O . VAL A 1 88 ? -2.090 -0.592 17.688 1.00 93.38 88 VAL A O 1
ATOM 656 N N . ALA A 1 89 ? -0.952 1.045 16.647 1.00 92.19 89 ALA A N 1
ATOM 657 C CA . ALA A 1 89 ? -0.018 1.302 17.744 1.00 92.19 89 ALA A CA 1
ATOM 658 C C . ALA A 1 89 ? -0.732 1.714 19.041 1.00 92.19 89 ALA A C 1
ATOM 660 O O . ALA A 1 89 ? -0.266 1.363 20.120 1.00 92.19 89 ALA A O 1
ATOM 661 N N . LEU A 1 90 ? -1.919 2.331 18.936 1.00 89.12 90 LEU A N 1
ATOM 662 C CA . LEU A 1 90 ? -2.762 2.689 20.084 1.00 89.12 90 LEU A CA 1
ATOM 663 C C . LEU A 1 90 ? -3.165 1.473 20.942 1.00 89.12 90 LEU A C 1
ATOM 665 O O . LEU A 1 90 ? -3.456 1.620 22.128 1.00 89.12 90 LEU A O 1
ATOM 669 N N . LEU A 1 91 ? -3.202 0.274 20.349 1.00 89.00 91 LEU A N 1
ATOM 670 C CA . LEU A 1 91 ? -3.531 -0.982 21.032 1.00 89.00 91 LEU A CA 1
ATOM 671 C C . LEU A 1 91 ? -2.300 -1.879 21.213 1.00 89.00 91 LEU A C 1
ATOM 673 O O . LEU A 1 91 ? -2.121 -2.494 22.269 1.00 89.00 91 LEU A O 1
ATOM 677 N N . ASP A 1 92 ? -1.458 -1.978 20.183 1.00 91.06 92 ASP A N 1
ATOM 678 C CA . ASP A 1 92 ? -0.256 -2.806 20.192 1.00 91.06 92 ASP A CA 1
ATOM 679 C C . ASP A 1 92 ? 0.839 -2.228 19.275 1.00 91.06 92 ASP A C 1
ATOM 681 O O . ASP A 1 92 ? 0.822 -2.404 18.052 1.00 91.06 92 ASP A O 1
ATOM 685 N N . PHE A 1 93 ? 1.828 -1.571 19.893 1.00 91.56 93 PHE A N 1
ATOM 686 C CA . PHE A 1 93 ? 3.006 -1.001 19.227 1.00 91.56 93 PHE A CA 1
ATOM 687 C C . PHE A 1 93 ? 3.740 -2.011 18.337 1.00 91.56 93 PHE A C 1
ATOM 689 O O . PHE A 1 93 ? 4.077 -1.721 17.188 1.00 91.56 93 PHE A O 1
ATOM 696 N N . ALA A 1 94 ? 3.955 -3.228 18.840 1.00 93.19 94 ALA A N 1
ATOM 697 C CA . ALA A 1 94 ? 4.701 -4.247 18.117 1.00 93.19 94 ALA A CA 1
ATOM 698 C C . ALA A 1 94 ? 3.889 -4.808 16.939 1.00 93.19 94 ALA A C 1
ATOM 700 O O . ALA A 1 94 ? 4.457 -5.134 15.896 1.00 93.19 94 ALA A O 1
ATOM 701 N N . ALA A 1 95 ? 2.564 -4.921 17.077 1.00 95.25 95 ALA A N 1
ATOM 702 C CA . ALA A 1 95 ? 1.689 -5.318 15.979 1.00 95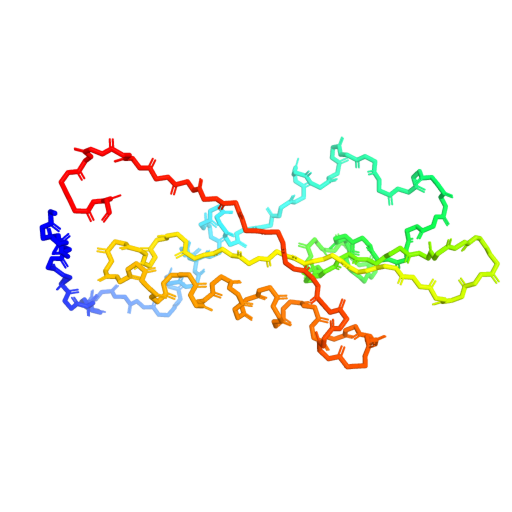.25 95 ALA A CA 1
ATOM 703 C C . ALA A 1 95 ? 1.668 -4.270 14.864 1.00 95.25 95 ALA A C 1
ATOM 705 O O . ALA A 1 95 ? 1.746 -4.656 13.702 1.00 95.25 95 ALA A O 1
ATOM 706 N N . SER A 1 96 ? 1.638 -2.977 15.203 1.00 96.00 96 SER A N 1
ATOM 707 C CA . SER A 1 96 ? 1.741 -1.889 14.221 1.00 96.00 96 SER A CA 1
ATOM 708 C C . SER A 1 96 ? 3.004 -2.021 13.365 1.00 96.00 96 SER A C 1
ATOM 710 O O . SER A 1 96 ? 2.917 -2.096 12.139 1.00 96.00 96 SER A O 1
ATOM 712 N N . ALA A 1 97 ? 4.168 -2.187 14.004 1.00 96.81 97 ALA A N 1
ATOM 713 C CA . ALA A 1 97 ? 5.438 -2.357 13.297 1.00 96.81 97 ALA A CA 1
ATOM 714 C C . ALA A 1 97 ? 5.462 -3.616 12.406 1.00 96.81 97 ALA A C 1
ATOM 716 O O . ALA A 1 97 ? 5.906 -3.562 11.259 1.00 96.81 97 ALA A O 1
ATOM 717 N N . ARG A 1 98 ? 4.944 -4.755 12.895 1.00 98.31 98 ARG A N 1
ATOM 718 C CA . ARG A 1 98 ? 4.845 -5.990 12.092 1.00 98.31 98 ARG A CA 1
ATOM 719 C C . ARG A 1 98 ? 3.920 -5.826 10.887 1.00 98.31 98 ARG A C 1
ATOM 721 O O . ARG A 1 98 ? 4.245 -6.322 9.811 1.00 98.31 98 ARG A O 1
ATOM 728 N N . LEU A 1 99 ? 2.787 -5.147 11.061 1.00 98.50 99 LEU A N 1
ATOM 729 C CA . LEU A 1 99 ? 1.843 -4.881 9.978 1.00 98.50 99 LEU A CA 1
ATOM 730 C C . LEU A 1 99 ? 2.430 -3.928 8.940 1.00 98.50 99 LEU A C 1
ATOM 732 O O . LEU A 1 99 ? 2.235 -4.181 7.761 1.00 98.50 99 LEU A O 1
ATOM 736 N N . ALA A 1 100 ? 3.190 -2.907 9.344 1.00 98.44 100 ALA A N 1
ATOM 737 C CA . ALA A 1 100 ? 3.871 -2.012 8.407 1.00 98.44 100 ALA A CA 1
ATOM 738 C C . ALA A 1 100 ? 4.852 -2.779 7.498 1.00 98.44 100 ALA A C 1
ATOM 740 O O . ALA A 1 100 ? 4.812 -2.638 6.277 1.00 98.44 100 ALA A O 1
ATOM 741 N N . VA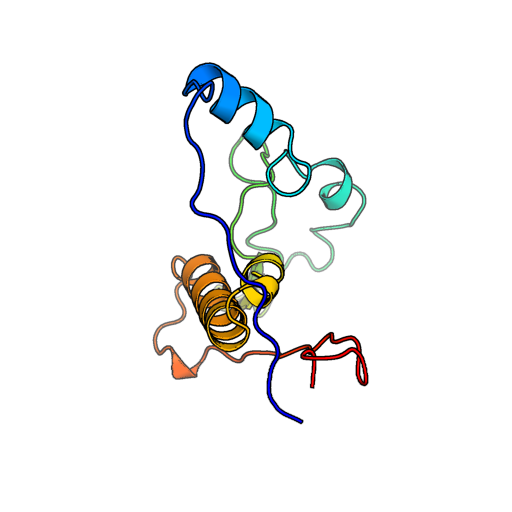L A 1 101 ? 5.670 -3.673 8.070 1.00 98.62 101 VAL A N 1
ATOM 742 C CA . VAL A 1 101 ? 6.557 -4.552 7.283 1.00 98.62 101 VAL A CA 1
ATOM 743 C C . VAL A 1 101 ? 5.750 -5.499 6.385 1.00 98.62 101 VAL A C 1
ATOM 745 O O . VAL A 1 101 ? 6.077 -5.666 5.211 1.00 98.62 101 VAL A O 1
ATOM 748 N N . GLY A 1 102 ? 4.687 -6.109 6.915 1.00 98.69 102 GLY A N 1
ATOM 749 C CA . GLY A 1 102 ? 3.823 -7.018 6.158 1.00 98.69 102 GLY A CA 1
ATOM 750 C C . GLY A 1 102 ? 3.090 -6.340 4.995 1.00 98.69 102 GLY A C 1
ATOM 751 O O . GLY A 1 102 ? 2.990 -6.910 3.911 1.00 98.69 102 GLY A O 1
ATOM 752 N N . GLU A 1 103 ? 2.614 -5.112 5.181 1.00 98.75 103 GLU A N 1
ATOM 753 C CA . GLU A 1 103 ? 1.956 -4.323 4.139 1.00 98.75 103 GLU A CA 1
ATOM 754 C C . GLU A 1 103 ? 2.942 -3.931 3.036 1.00 98.75 103 GLU A C 1
ATOM 756 O O . GLU A 1 103 ? 2.651 -4.153 1.865 1.00 98.75 103 GLU A O 1
ATOM 761 N N . ALA A 1 104 ? 4.146 -3.465 3.385 1.00 98.75 104 ALA A N 1
ATOM 762 C CA . ALA A 1 104 ? 5.175 -3.163 2.389 1.00 98.75 104 ALA A CA 1
ATOM 763 C C . ALA A 1 104 ? 5.525 -4.398 1.535 1.00 98.75 104 ALA A C 1
ATOM 765 O O . ALA A 1 104 ? 5.661 -4.298 0.314 1.00 98.75 104 ALA A O 1
ATOM 766 N N . LEU A 1 105 ? 5.616 -5.578 2.164 1.00 98.62 105 LEU A N 1
ATOM 767 C CA . LEU A 1 105 ? 5.855 -6.842 1.463 1.00 98.62 105 LEU A CA 1
ATOM 768 C C . LEU A 1 105 ? 4.681 -7.257 0.573 1.00 98.62 105 LEU A C 1
ATOM 770 O O . LEU A 1 105 ? 4.901 -7.675 -0.559 1.00 98.62 105 LEU A O 1
ATOM 774 N N . THR A 1 106 ? 3.443 -7.153 1.055 1.00 98.69 106 THR A N 1
ATOM 775 C CA . THR A 1 106 ? 2.262 -7.533 0.259 1.00 98.69 106 THR A CA 1
ATOM 776 C C . THR A 1 106 ? 2.028 -6.577 -0.911 1.00 98.69 106 THR A C 1
ATOM 778 O O . THR A 1 106 ? 1.683 -7.037 -1.997 1.00 98.69 106 THR A O 1
ATOM 781 N N . ASN A 1 107 ? 2.327 -5.287 -0.746 1.00 98.81 107 ASN A N 1
ATOM 782 C CA . ASN A 1 107 ? 2.249 -4.292 -1.814 1.00 98.81 107 ASN A CA 1
ATOM 783 C C . ASN A 1 107 ? 3.257 -4.537 -2.950 1.00 98.81 107 ASN A C 1
ATOM 785 O O . ASN A 1 107 ? 2.940 -4.289 -4.113 1.00 98.81 107 ASN A O 1
ATOM 789 N N . ILE A 1 108 ? 4.453 -5.054 -2.641 1.00 98.62 108 ILE A N 1
ATOM 790 C CA . ILE A 1 108 ? 5.505 -5.322 -3.639 1.00 98.62 108 ILE A CA 1
ATOM 791 C C . ILE A 1 108 ? 5.499 -6.765 -4.174 1.00 98.62 108 ILE A C 1
ATOM 793 O O . ILE A 1 108 ? 6.243 -7.089 -5.098 1.00 98.62 108 ILE A O 1
ATOM 797 N N . ALA A 1 109 ? 4.666 -7.648 -3.611 1.00 98.25 109 ALA A N 1
ATOM 798 C CA . ALA A 1 109 ? 4.708 -9.091 -3.865 1.00 98.25 109 ALA A CA 1
ATOM 799 C C . ALA A 1 109 ? 4.402 -9.492 -5.318 1.00 98.25 109 ALA A C 1
ATOM 801 O O . ALA A 1 109 ? 4.859 -10.542 -5.767 1.00 98.25 109 ALA A O 1
ATOM 802 N N . ALA A 1 110 ? 3.639 -8.677 -6.051 1.00 98.12 110 ALA A N 1
ATOM 803 C CA . ALA A 1 110 ? 3.298 -8.931 -7.452 1.00 98.12 110 ALA A CA 1
ATOM 804 C C . ALA A 1 110 ? 4.407 -8.511 -8.443 1.00 98.12 110 ALA A C 1
ATOM 806 O O . ALA A 1 110 ? 4.230 -8.651 -9.652 1.00 98.12 110 ALA A O 1
ATOM 807 N N . THR A 1 111 ? 5.550 -8.023 -7.949 1.00 98.44 111 THR A N 1
ATOM 808 C CA . THR A 1 111 ? 6.708 -7.633 -8.763 1.00 98.44 111 THR A CA 1
ATOM 809 C C . THR A 1 111 ? 7.759 -8.743 -8.782 1.00 98.44 111 THR A C 1
ATOM 811 O O . THR A 1 111 ? 8.077 -9.349 -7.756 1.00 98.44 111 THR A O 1
ATOM 814 N N . GLN A 1 112 ? 8.343 -9.018 -9.952 1.00 98.50 112 GLN A N 1
ATOM 815 C CA . GLN A 1 112 ? 9.313 -10.102 -10.137 1.00 98.50 112 GLN A CA 1
ATOM 816 C C . GLN A 1 112 ? 10.690 -9.769 -9.528 1.00 98.50 112 GLN A C 1
ATOM 818 O O . GLN A 1 112 ? 11.623 -9.381 -10.225 1.00 98.50 112 GLN A O 1
ATOM 823 N N . ILE A 1 113 ? 10.833 -9.948 -8.213 1.00 98.44 113 ILE A N 1
ATOM 824 C CA . ILE A 1 113 ? 12.079 -9.666 -7.471 1.00 98.44 113 ILE A CA 1
ATOM 825 C C . ILE A 1 113 ? 12.944 -10.925 -7.286 1.00 98.44 113 ILE A C 1
ATOM 827 O O . ILE A 1 113 ? 14.176 -10.858 -7.357 1.00 98.44 113 ILE A O 1
ATOM 831 N N . GLY A 1 114 ? 12.312 -12.082 -7.062 1.00 98.06 114 GLY A N 1
ATOM 832 C CA . GLY A 1 114 ? 12.989 -13.334 -6.713 1.00 98.06 114 GLY A CA 1
ATOM 833 C C . GLY A 1 114 ? 13.205 -13.474 -5.203 1.00 98.06 114 GLY A C 1
ATOM 834 O O . GLY A 1 114 ? 12.241 -13.491 -4.444 1.00 98.06 114 GLY A O 1
ATOM 835 N N . ASP A 1 115 ? 14.460 -13.610 -4.763 1.00 98.19 115 ASP A N 1
ATOM 836 C CA . ASP A 1 115 ? 14.795 -13.787 -3.341 1.00 98.19 115 ASP A CA 1
ATOM 837 C C . ASP A 1 115 ? 14.385 -12.558 -2.508 1.00 98.19 115 ASP A C 1
ATOM 839 O O . ASP A 1 115 ? 14.809 -11.432 -2.783 1.00 98.19 115 ASP A O 1
ATOM 843 N N . ILE A 1 116 ? 13.626 -12.791 -1.433 1.00 98.25 116 ILE A N 1
ATOM 844 C CA . ILE A 1 116 ? 13.188 -11.767 -0.477 1.00 98.25 116 ILE A CA 1
ATOM 845 C C . ILE A 1 116 ? 14.358 -10.974 0.117 1.00 98.25 116 ILE A C 1
ATOM 847 O O . ILE A 1 116 ? 14.202 -9.802 0.447 1.00 98.25 116 ILE A O 1
ATOM 851 N N . LYS A 1 117 ? 15.565 -11.556 0.195 1.00 98.50 117 LYS A N 1
ATOM 852 C CA . LYS A 1 117 ? 16.771 -10.861 0.683 1.00 98.50 117 LYS A CA 1
ATOM 853 C C . LYS A 1 117 ? 17.183 -9.670 -0.186 1.00 98.50 117 LYS A C 1
ATOM 855 O O . LYS A 1 117 ? 17.989 -8.850 0.269 1.00 98.50 117 LYS A O 1
ATOM 860 N N . ARG A 1 118 ? 16.660 -9.557 -1.414 1.00 98.44 118 ARG A N 1
ATOM 861 C CA . ARG A 1 118 ? 16.835 -8.377 -2.276 1.00 98.44 118 ARG A CA 1
ATOM 862 C C . ARG A 1 118 ? 16.006 -7.179 -1.815 1.00 98.44 118 ARG A C 1
ATOM 864 O O . ARG A 1 118 ? 16.399 -6.054 -2.098 1.00 98.44 118 ARG A O 1
ATOM 871 N N . ILE A 1 119 ? 14.926 -7.398 -1.066 1.00 98.56 119 ILE A N 1
ATOM 872 C CA . ILE A 1 119 ? 14.096 -6.326 -0.516 1.00 98.56 119 ILE A CA 1
ATOM 873 C C . ILE A 1 119 ? 14.844 -5.673 0.649 1.00 98.56 119 ILE A C 1
ATOM 875 O O . ILE A 1 119 ? 15.256 -6.344 1.598 1.00 98.56 119 ILE A O 1
ATOM 879 N N . LYS A 1 120 ? 15.035 -4.354 0.571 1.00 98.50 120 LYS A N 1
ATOM 880 C CA . LYS A 1 120 ? 15.645 -3.532 1.623 1.00 98.50 120 LYS A CA 1
ATOM 881 C C . LYS A 1 120 ? 14.604 -2.558 2.151 1.00 98.50 120 LYS A C 1
ATOM 883 O O . LYS A 1 120 ? 13.874 -1.957 1.372 1.00 98.50 120 LYS A O 1
ATOM 888 N N . LEU A 1 121 ? 14.535 -2.421 3.471 1.00 98.38 121 LEU A N 1
ATOM 889 C CA . LEU A 1 121 ? 13.553 -1.5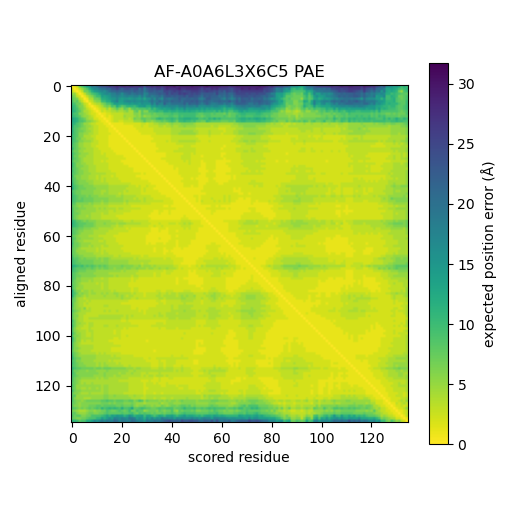71 4.135 1.00 98.38 121 LEU A CA 1
ATOM 890 C C . LEU A 1 121 ? 14.231 -0.315 4.677 1.00 98.38 121 LEU A C 1
ATOM 892 O O . LEU A 1 121 ? 15.289 -0.401 5.300 1.00 98.38 121 LEU A O 1
ATOM 896 N N . SER A 1 122 ? 13.583 0.831 4.480 1.00 98.38 122 SER A N 1
ATOM 897 C CA . SER A 1 122 ? 13.849 2.042 5.253 1.00 98.38 122 SER A CA 1
ATOM 898 C C . SER A 1 122 ? 12.819 2.120 6.376 1.00 98.38 122 SER A C 1
ATOM 900 O O . SER A 1 122 ? 11.619 2.172 6.111 1.00 98.38 122 SER A O 1
ATOM 902 N N . ALA A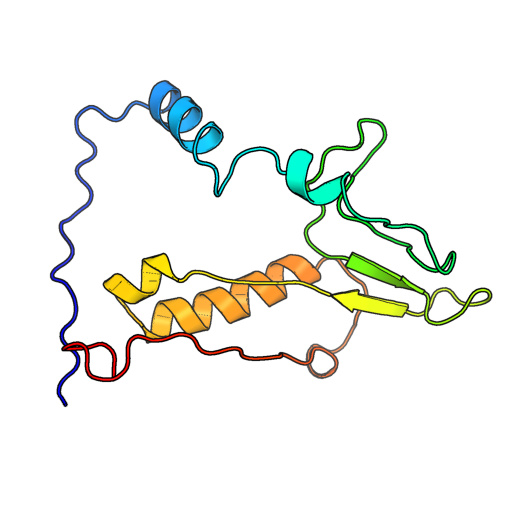 1 123 ? 13.280 2.075 7.625 1.00 97.75 123 ALA A N 1
ATOM 903 C CA . ALA A 1 123 ? 12.423 2.190 8.798 1.00 97.75 123 ALA A CA 1
ATOM 904 C C . ALA A 1 123 ? 12.484 3.626 9.331 1.00 97.75 123 ALA A C 1
ATOM 906 O O . ALA A 1 123 ? 13.494 4.033 9.905 1.00 97.75 123 ALA A O 1
ATOM 907 N N . ASN A 1 124 ? 11.404 4.380 9.128 1.00 97.69 124 ASN A N 1
ATOM 908 C CA . ASN A 1 124 ? 11.259 5.747 9.624 1.00 97.69 124 ASN A CA 1
ATOM 909 C C . ASN A 1 124 ? 10.353 5.724 10.856 1.00 97.69 124 ASN A C 1
ATOM 911 O O . ASN A 1 124 ? 9.193 5.326 10.764 1.00 97.69 124 ASN A O 1
ATOM 915 N N . TRP A 1 125 ? 10.908 6.103 12.007 1.00 95.00 125 TRP A N 1
ATOM 916 C CA . TRP A 1 125 ? 10.224 6.040 13.296 1.00 95.00 125 TRP A CA 1
ATOM 917 C C . TRP A 1 125 ? 9.696 7.415 13.684 1.00 95.00 125 TRP A C 1
ATOM 919 O O . TRP A 1 125 ? 10.456 8.377 13.780 1.00 95.00 125 TRP A O 1
ATOM 929 N N . MET A 1 126 ? 8.397 7.482 13.951 1.00 94.81 126 MET A N 1
ATOM 930 C CA . MET A 1 126 ? 7.728 8.662 14.479 1.00 94.81 126 MET A CA 1
ATOM 931 C C . MET A 1 126 ? 7.089 8.276 15.810 1.00 94.81 126 MET A C 1
ATOM 933 O O . MET A 1 126 ? 6.396 7.265 15.892 1.00 94.81 126 MET A O 1
ATOM 937 N N . GLY A 1 127 ? 7.334 9.070 16.847 1.00 89.75 127 GLY A N 1
ATOM 938 C CA . GLY A 1 127 ? 6.806 8.833 18.186 1.00 89.75 127 GLY A CA 1
ATOM 939 C C . GLY A 1 127 ? 6.842 10.107 19.019 1.00 89.75 127 GLY A C 1
ATOM 940 O O . GLY A 1 127 ? 7.680 10.985 18.797 1.00 89.75 127 GLY A O 1
ATOM 941 N N . ALA A 1 128 ? 5.918 10.220 19.9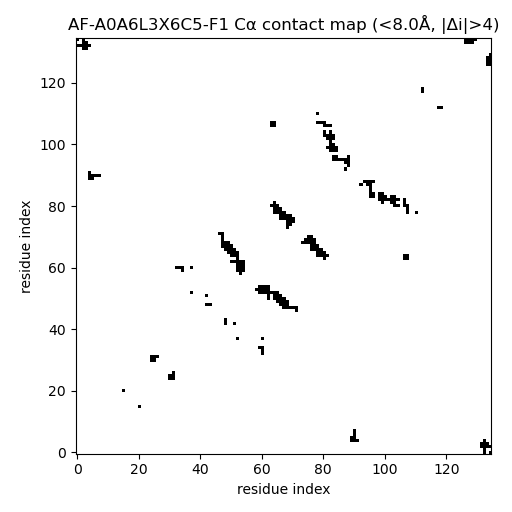69 1.00 90.25 128 ALA A N 1
ATOM 942 C CA . ALA A 1 128 ? 5.862 11.335 20.906 1.00 90.25 128 ALA A CA 1
ATOM 943 C C . ALA A 1 128 ? 6.689 11.006 22.160 1.00 90.25 128 ALA A C 1
ATOM 945 O O . ALA A 1 128 ? 6.130 10.667 23.201 1.00 90.25 128 ALA A O 1
ATOM 946 N N . ALA A 1 129 ? 8.020 11.089 22.049 1.00 88.75 129 ALA A N 1
ATOM 947 C CA . ALA A 1 129 ? 8.938 10.754 23.142 1.00 88.75 129 ALA A CA 1
ATOM 948 C C . ALA A 1 129 ? 8.580 11.499 24.444 1.00 88.75 129 ALA A C 1
ATOM 950 O O . ALA A 1 129 ? 8.372 12.717 24.442 1.00 88.75 129 ALA A O 1
ATOM 951 N N . GLY A 1 130 ? 8.507 10.769 25.558 1.00 84.62 130 GLY A N 1
ATOM 952 C CA . GLY A 1 130 ? 8.103 11.290 26.865 1.00 84.62 130 GLY A CA 1
ATOM 953 C C . GLY A 1 130 ? 6.589 11.350 27.106 1.00 84.62 130 GLY A C 1
ATOM 954 O O . GLY A 1 130 ? 6.170 11.652 28.228 1.00 84.62 130 GLY A O 1
ATOM 955 N N . HIS A 1 131 ? 5.746 11.040 26.113 1.00 86.69 131 HIS A N 1
ATOM 956 C CA . HIS A 1 131 ? 4.319 10.829 26.354 1.00 86.69 131 HIS A CA 1
ATOM 957 C C . HIS A 1 131 ? 4.107 9.489 27.091 1.00 86.69 131 HIS A C 1
ATOM 959 O O . HIS A 1 131 ? 4.673 8.469 26.692 1.00 86.69 131 HIS A O 1
ATOM 965 N N . PRO A 1 132 ? 3.286 9.433 28.161 1.00 83.12 132 PRO A N 1
ATOM 966 C CA . PRO A 1 132 ? 3.116 8.212 28.945 1.00 83.12 132 PRO A CA 1
ATOM 967 C C . PRO A 1 132 ? 2.679 7.000 28.107 1.00 83.12 132 PRO A C 1
ATOM 969 O O . PRO A 1 132 ? 1.526 6.909 27.692 1.00 83.12 132 PRO A O 1
ATOM 972 N N . GLY A 1 133 ? 3.583 6.031 27.946 1.00 78.81 133 GLY A N 1
ATOM 973 C CA . GLY A 1 133 ? 3.339 4.789 27.207 1.00 78.81 133 GLY A CA 1
ATOM 974 C C . GLY A 1 133 ? 3.841 4.770 25.762 1.00 78.81 133 GLY A C 1
ATOM 975 O O . GLY A 1 133 ? 3.706 3.721 25.150 1.00 78.81 133 GLY A O 1
ATOM 976 N N . GLU A 1 134 ? 4.431 5.859 25.259 1.00 75.50 134 GLU A N 1
ATOM 977 C CA . GLU A 1 134 ? 4.962 6.011 23.886 1.00 75.50 134 GLU A CA 1
ATOM 978 C C . GLU A 1 134 ? 6.509 5.918 23.813 1.00 75.50 134 GLU A C 1
ATOM 980 O O . GLU A 1 134 ? 7.099 6.306 22.804 1.00 75.50 134 GLU A O 1
ATOM 985 N N . ASP A 1 135 ? 7.158 5.421 24.877 1.00 62.56 135 ASP A N 1
ATOM 986 C CA . ASP A 1 135 ? 8.613 5.168 24.961 1.00 62.56 135 ASP A CA 1
ATOM 987 C C . ASP A 1 135 ? 8.966 3.688 24.723 1.00 62.56 135 ASP A C 1
ATOM 989 O O . ASP A 1 135 ? 8.209 2.809 25.211 1.00 62.56 135 ASP A O 1
#

Sequence (135 aa):
VQPRKAAGKALDRQGITVAEAVNRVLHLPAVAEKTFLVTIGDRTVTGMVSRDQMDGPWQIPVANCAVTTASLDSYYGEAMALGDRTPVALLDFAASARLAVGEALTNIAATQIGDIKRIKLSANWMGAAGHPGED

Radius of gyration: 19.13 Å; Cα contacts (8 Å, |Δi|>4): 149; chains: 1; bounding box: 45×31×55 Å

Secondary structure (DSSP, 8-state):
-------PPP---TT--HHHHHHHHHHSTTTS--HHHHTTS-S-TTS-EEE-SEETTTTEE--SSEEEESSTT-S-EEEE-----GGGGGT-HHHHHHHHHHHHHHHHTTS---SGGG----------TTSTT--

Organism: NCBI:txid158836